Protein AF-A0A4D7AY67-F1 (afdb_monomer_lite)

pLDDT: mean 78.27, std 21.31, range [34.03, 98.69]

Structure (mmCIF, N/CA/C/O backbone):
data_AF-A0A4D7AY67-F1
#
_entry.id   AF-A0A4D7AY67-F1
#
loop_
_atom_site.group_PDB
_atom_site.id
_atom_site.type_symbol
_atom_site.label_atom_id
_atom_site.label_alt_id
_atom_site.label_comp_id
_atom_site.label_asym_id
_atom_site.label_entity_id
_atom_site.label_seq_id
_atom_site.pdbx_PDB_ins_code
_atom_site.Cartn_x
_atom_site.Cartn_y
_atom_site.Cartn_z
_atom_site.occupancy
_atom_site.B_iso_or_equiv
_atom_site.auth_seq_id
_atom_site.auth_comp_id
_atom_site.auth_asym_id
_atom_site.auth_atom_id
_atom_site.pdbx_PDB_model_num
ATOM 1 N N . MET A 1 1 ? 2.265 48.456 -4.976 1.00 34.03 1 MET A N 1
ATOM 2 C CA . MET A 1 1 ? 1.313 49.494 -5.426 1.00 34.03 1 MET A CA 1
ATOM 3 C C . MET A 1 1 ? -0.015 48.780 -5.638 1.00 34.03 1 MET A C 1
ATOM 5 O O . MET A 1 1 ? -0.102 47.969 -6.542 1.00 34.03 1 MET A O 1
ATOM 9 N N . ALA A 1 2 ? -0.794 48.656 -4.564 1.00 41.09 2 ALA A N 1
ATOM 10 C CA . ALA A 1 2 ? -1.948 49.506 -4.242 1.00 41.09 2 ALA A CA 1
ATOM 11 C C . ALA A 1 2 ? -3.204 49.015 -4.981 1.00 41.09 2 ALA A C 1
ATOM 13 O O . ALA A 1 2 ? -3.404 49.329 -6.148 1.00 41.09 2 ALA A O 1
ATOM 14 N N . VAL A 1 3 ? -4.025 48.220 -4.288 1.00 40.66 3 VAL A N 1
ATOM 15 C CA . VAL A 1 3 ? -5.435 48.043 -4.645 1.00 40.66 3 VAL A CA 1
ATOM 16 C C . VAL A 1 3 ? -6.242 48.660 -3.513 1.00 40.66 3 VAL A C 1
ATOM 18 O O . VAL A 1 3 ? -6.136 48.259 -2.356 1.00 40.66 3 VAL A O 1
ATOM 21 N N . GLU A 1 4 ? -6.952 49.709 -3.895 1.00 44.97 4 GLU A N 1
ATOM 22 C CA . GLU A 1 4 ? -7.738 50.629 -3.090 1.00 44.97 4 GLU A CA 1
ATOM 23 C C . GLU A 1 4 ? -8.844 49.909 -2.305 1.00 44.97 4 GLU A C 1
ATOM 25 O O . GLU A 1 4 ? -9.723 49.260 -2.871 1.00 44.97 4 GLU A O 1
ATOM 30 N N . THR A 1 5 ? -8.836 50.072 -0.985 1.00 45.69 5 THR A N 1
ATOM 31 C CA . THR A 1 5 ? -9.947 49.726 -0.096 1.00 45.69 5 THR A CA 1
ATOM 32 C C . THR A 1 5 ? -10.791 50.964 0.172 1.00 45.69 5 THR A C 1
ATOM 34 O O . THR A 1 5 ? -10.500 51.666 1.128 1.00 45.69 5 THR A O 1
ATOM 37 N N . PHE A 1 6 ? -11.855 51.224 -0.590 1.00 51.34 6 PHE A N 1
ATOM 38 C CA . PHE A 1 6 ? -12.926 52.124 -0.138 1.00 51.34 6 PHE A CA 1
ATOM 39 C C . PHE A 1 6 ? -14.268 51.748 -0.772 1.00 51.34 6 PHE A C 1
ATOM 41 O O . PHE A 1 6 ? -14.632 52.225 -1.842 1.00 51.34 6 PHE A O 1
ATOM 48 N N . ALA A 1 7 ? -15.055 50.944 -0.059 1.00 45.16 7 ALA A N 1
ATOM 49 C CA . ALA A 1 7 ? -16.506 50.974 -0.188 1.00 45.16 7 ALA A CA 1
ATOM 50 C C . ALA A 1 7 ? -17.082 51.342 1.180 1.00 45.16 7 ALA A C 1
ATOM 52 O O . ALA A 1 7 ? -17.167 50.536 2.103 1.00 45.16 7 ALA A O 1
ATOM 53 N N . CYS A 1 8 ? -17.395 52.629 1.299 1.00 42.81 8 CYS A N 1
ATOM 54 C CA . CYS A 1 8 ? -18.032 53.273 2.432 1.00 42.81 8 CYS A CA 1
ATOM 55 C C . CYS A 1 8 ? -19.415 52.648 2.674 1.00 42.81 8 CYS A C 1
ATOM 57 O O . CYS A 1 8 ? -20.394 53.006 2.018 1.00 42.81 8 CYS A O 1
ATOM 59 N N . LEU A 1 9 ? -19.516 51.718 3.624 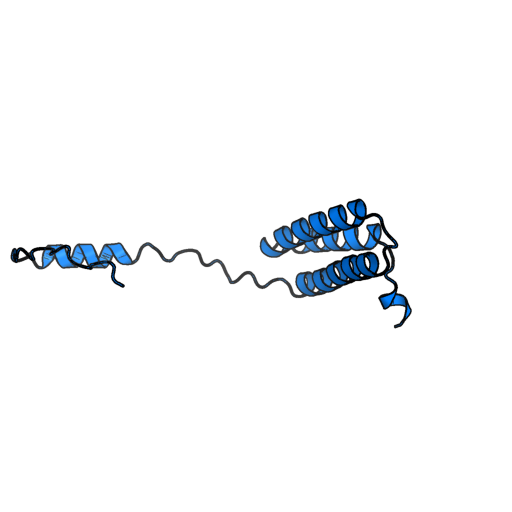1.00 45.81 9 LEU A N 1
ATOM 60 C CA . LEU A 1 9 ? -20.809 51.338 4.181 1.00 45.81 9 LEU A CA 1
ATOM 61 C C . LEU A 1 9 ? -21.239 52.448 5.138 1.00 45.81 9 LEU A C 1
ATOM 63 O O . LEU A 1 9 ? -20.807 52.519 6.287 1.00 45.81 9 LEU A O 1
ATOM 67 N N . ARG A 1 10 ? -22.070 53.357 4.621 1.00 46.31 10 ARG A N 1
ATOM 68 C CA . ARG A 1 10 ? -22.772 54.366 5.414 1.00 46.31 10 ARG A CA 1
ATOM 69 C C . ARG A 1 10 ? -23.557 53.673 6.523 1.00 46.31 10 ARG A C 1
ATOM 71 O O . ARG A 1 10 ? -24.565 53.018 6.271 1.00 46.31 10 ARG A O 1
ATOM 78 N N . PHE A 1 11 ? -23.074 53.844 7.746 1.00 48.81 11 PHE A N 1
ATOM 79 C CA . PHE A 1 11 ? -23.721 53.397 8.967 1.00 48.81 11 PHE A CA 1
ATOM 80 C C . PHE A 1 11 ? -24.969 54.265 9.187 1.00 48.81 11 PHE A C 1
ATOM 82 O O . PHE A 1 11 ? -24.912 55.353 9.754 1.00 48.81 11 PHE A O 1
ATOM 89 N N . VAL A 1 12 ? -26.105 53.835 8.635 1.00 50.19 12 VAL A N 1
ATOM 90 C CA . VAL A 1 12 ? -27.411 54.413 8.960 1.00 50.19 12 VAL A CA 1
ATOM 91 C C . VAL A 1 12 ? -27.765 53.919 10.356 1.00 50.19 12 VAL A C 1
ATOM 93 O O . VAL A 1 12 ? -28.190 52.781 10.541 1.00 50.19 12 VAL A O 1
ATOM 96 N N . GLU A 1 13 ? -27.553 54.779 11.345 1.00 53.75 13 GLU A N 1
ATOM 97 C CA . GLU A 1 13 ? -27.871 54.541 12.748 1.00 53.75 13 GLU A CA 1
ATOM 98 C C . GLU A 1 13 ? -29.400 54.543 12.938 1.00 53.75 13 GLU A C 1
ATOM 100 O O . GLU A 1 13 ? -30.025 55.516 13.353 1.00 53.75 13 GLU A O 1
ATOM 105 N N . ARG A 1 14 ? -30.048 53.435 12.565 1.00 54.66 14 ARG A N 1
ATOM 106 C CA . ARG A 1 14 ? -31.405 53.121 13.018 1.00 54.66 14 ARG A CA 1
ATOM 107 C C . ARG A 1 14 ? -31.267 52.392 14.341 1.00 54.66 14 ARG A C 1
ATOM 109 O O . ARG A 1 14 ? -30.674 51.321 14.391 1.00 54.66 14 ARG A O 1
ATOM 116 N N . ARG A 1 15 ? -31.824 52.990 15.396 1.00 57.84 15 ARG A N 1
ATOM 117 C CA . ARG A 1 15 ? -31.958 52.431 16.748 1.00 57.84 15 ARG A CA 1
ATOM 118 C C . ARG A 1 15 ? -32.538 51.014 16.650 1.00 57.84 15 ARG A C 1
ATOM 120 O O . ARG A 1 15 ? -33.749 50.836 16.542 1.00 57.84 15 ARG A O 1
ATOM 127 N N . ALA A 1 16 ? -31.665 50.014 16.599 1.00 52.31 16 ALA A N 1
ATOM 128 C CA . ALA A 1 16 ? -32.063 48.622 16.516 1.00 52.31 16 ALA A CA 1
ATOM 129 C C . ALA A 1 16 ? -32.650 48.233 17.874 1.00 52.31 16 ALA A C 1
ATOM 131 O O . ALA A 1 16 ? -31.993 48.364 18.907 1.00 52.31 16 ALA A O 1
ATOM 132 N N . SER A 1 17 ? -33.915 47.816 17.887 1.00 52.25 17 SER A N 1
ATOM 133 C CA . SER A 1 17 ? -34.571 47.325 19.095 1.00 52.25 17 SER A CA 1
ATOM 134 C C . SER A 1 17 ? -33.769 46.152 19.679 1.00 52.25 17 SER A C 1
ATOM 136 O O . SER A 1 17 ? -33.398 45.249 18.924 1.00 52.25 17 SER A O 1
ATOM 138 N N . PRO A 1 18 ? -33.536 46.101 21.005 1.00 52.88 18 PRO A N 1
ATOM 139 C CA . PRO A 1 18 ? -32.699 45.074 21.642 1.00 52.88 18 PRO A CA 1
ATOM 140 C C . PRO A 1 18 ? -33.220 43.641 21.427 1.00 52.88 18 PRO A C 1
ATOM 142 O O . PRO A 1 18 ? -32.469 42.681 21.566 1.00 52.88 18 PRO A O 1
ATOM 145 N N . ALA A 1 19 ? -34.484 43.490 21.019 1.00 54.00 19 ALA A N 1
ATOM 146 C CA . ALA A 1 19 ? -35.092 42.212 20.661 1.00 54.00 19 ALA A CA 1
ATOM 147 C C . ALA A 1 19 ? -34.476 41.556 19.406 1.00 54.00 19 ALA A C 1
ATOM 149 O O . ALA A 1 19 ? -34.417 40.333 19.330 1.00 54.00 19 ALA A O 1
ATOM 150 N N . LEU A 1 20 ? -33.977 42.337 18.438 1.00 52.44 20 LEU A N 1
ATOM 151 C CA . LEU A 1 20 ? -33.369 41.798 17.208 1.00 52.44 20 LEU A CA 1
ATOM 152 C C . LEU A 1 20 ? -31.922 41.329 17.414 1.00 52.44 20 LEU A C 1
ATOM 154 O O . LEU A 1 20 ? -31.459 40.441 16.701 1.00 52.44 20 LEU A O 1
ATOM 158 N N . ALA A 1 21 ? -31.225 41.872 18.415 1.00 53.72 21 ALA A N 1
ATOM 159 C CA . ALA A 1 21 ? -29.865 41.454 18.749 1.00 53.72 21 ALA A CA 1
ATOM 160 C C . ALA A 1 21 ? -29.822 40.033 19.344 1.00 53.72 21 ALA A C 1
ATOM 162 O O . ALA A 1 21 ? -28.869 39.294 19.107 1.00 53.72 21 ALA A O 1
ATOM 163 N N . LEU A 1 22 ? -30.874 39.618 20.061 1.00 52.16 22 LEU A N 1
ATOM 164 C CA . LEU A 1 22 ? -30.936 38.301 20.703 1.00 52.16 22 LEU A CA 1
ATOM 165 C C . LEU A 1 22 ? -31.090 37.149 19.691 1.00 52.16 22 LEU A C 1
ATOM 167 O O . LEU A 1 22 ? -30.545 36.067 19.895 1.00 52.16 22 LEU A O 1
ATOM 171 N N . VAL A 1 23 ? -31.791 37.385 18.575 1.00 56.94 23 VAL A N 1
ATOM 172 C CA . VAL A 1 23 ? -32.016 36.371 17.526 1.00 56.94 23 VAL A CA 1
ATOM 173 C C . VAL A 1 23 ? -30.736 36.099 16.727 1.00 56.94 23 VAL A C 1
ATOM 175 O O . VAL A 1 23 ? -30.466 34.956 16.366 1.00 56.94 23 VAL A O 1
ATOM 178 N N . ALA A 1 24 ? -29.907 37.123 16.503 1.00 55.72 24 ALA A N 1
ATOM 179 C CA . ALA A 1 24 ? -28.642 36.973 15.783 1.00 55.72 24 ALA A CA 1
ATOM 180 C C . ALA A 1 24 ? -27.605 36.139 16.563 1.00 55.72 24 ALA A C 1
ATOM 182 O O . ALA A 1 24 ? -26.834 35.400 15.956 1.00 55.72 24 ALA A O 1
ATOM 183 N N . ILE A 1 25 ? -27.618 36.203 17.901 1.00 56.62 25 ILE A N 1
ATOM 184 C CA . ILE A 1 25 ? -26.696 35.440 18.760 1.00 56.62 25 ILE A CA 1
ATOM 185 C C . ILE A 1 25 ? -27.077 33.950 18.804 1.00 56.62 25 ILE A C 1
ATOM 187 O O . ILE A 1 25 ? -26.194 33.094 18.842 1.00 56.62 25 ILE A O 1
ATOM 191 N N . LEU A 1 26 ? -28.372 33.615 18.724 1.00 55.16 26 LEU A N 1
ATOM 192 C CA . LEU A 1 26 ? -28.826 32.217 18.720 1.00 55.16 26 LEU A CA 1
ATOM 193 C C . LEU A 1 26 ? -28.535 31.477 17.401 1.00 55.16 26 LEU A C 1
ATOM 195 O O . LEU A 1 26 ? -28.457 30.253 17.395 1.00 55.16 26 LEU A O 1
ATOM 199 N N . ALA A 1 27 ? -28.365 32.195 16.287 1.00 56.25 27 ALA A N 1
ATOM 200 C CA . ALA A 1 27 ? -28.138 31.588 14.973 1.00 56.25 27 ALA A CA 1
ATOM 201 C C . ALA A 1 27 ? -26.688 31.110 14.745 1.00 56.25 27 ALA A C 1
ATOM 203 O O . ALA A 1 27 ? -26.439 30.339 13.821 1.00 56.25 27 ALA A O 1
ATOM 204 N N . MET A 1 28 ? -25.725 31.534 15.574 1.00 57.38 28 MET A N 1
ATOM 205 C CA . MET A 1 28 ? -24.302 31.210 15.386 1.00 57.38 28 MET A CA 1
ATOM 206 C C . MET A 1 28 ? -23.851 29.884 16.022 1.00 57.38 28 MET A C 1
ATOM 208 O O . MET A 1 28 ? -22.705 29.484 15.834 1.00 57.38 28 MET A O 1
ATOM 212 N N . THR A 1 29 ? -24.714 29.168 16.749 1.00 56.06 29 THR A N 1
ATOM 213 C CA . THR A 1 29 ? -24.321 27.951 17.492 1.00 56.06 29 THR A CA 1
ATOM 214 C C . THR A 1 29 ? -24.669 26.628 16.800 1.00 56.06 29 THR A C 1
ATOM 216 O O . THR A 1 29 ? -24.305 25.571 17.305 1.00 56.06 29 THR A O 1
ATOM 219 N N . ILE A 1 30 ? -25.319 26.642 15.628 1.00 60.06 30 ILE A N 1
ATOM 220 C CA . ILE A 1 30 ? -25.818 25.412 14.969 1.00 60.06 30 ILE A CA 1
ATOM 221 C C . ILE A 1 30 ? -24.733 24.701 14.115 1.00 60.06 30 ILE A C 1
ATOM 223 O O . ILE A 1 30 ? -24.960 23.631 13.564 1.00 60.06 30 ILE A O 1
ATOM 227 N N . GLY A 1 31 ? -23.513 25.240 14.027 1.00 58.91 31 GLY A N 1
ATOM 228 C CA . GLY A 1 31 ? -22.502 24.792 13.056 1.00 58.91 31 GLY A CA 1
ATOM 229 C C . GLY A 1 31 ? -21.356 23.899 13.548 1.00 58.91 31 GLY A C 1
ATOM 230 O O . GLY A 1 31 ? -20.372 23.791 12.826 1.00 58.91 31 GLY A O 1
ATOM 231 N N . ALA A 1 32 ? -21.408 23.293 14.738 1.00 57.25 32 ALA A N 1
ATOM 232 C CA . ALA A 1 32 ? -20.281 22.505 15.263 1.00 57.25 32 ALA A CA 1
ATOM 233 C C . ALA A 1 32 ? -20.688 21.094 15.705 1.00 57.25 32 ALA A C 1
ATOM 235 O O . ALA A 1 32 ? -20.449 20.701 16.841 1.00 57.25 32 ALA A O 1
ATOM 236 N N . MET A 1 33 ? -21.302 20.314 14.814 1.00 57.75 33 MET A N 1
ATOM 237 C CA . MET A 1 33 ? -21.532 18.886 15.051 1.00 57.75 33 MET A CA 1
ATOM 238 C C . MET A 1 33 ? -20.995 18.083 13.867 1.00 57.75 33 MET A C 1
ATOM 240 O O . MET A 1 33 ? -21.647 18.019 12.831 1.00 57.75 33 MET A O 1
ATOM 244 N N . ALA A 1 34 ? -19.788 17.530 14.050 1.00 53.59 34 ALA A N 1
ATOM 245 C CA . ALA A 1 34 ? -19.215 16.326 13.420 1.00 53.59 34 ALA A CA 1
ATOM 246 C C . ALA A 1 34 ? -17.701 16.463 13.163 1.00 53.59 34 ALA A C 1
ATOM 248 O O . ALA A 1 34 ? -17.214 16.187 12.071 1.00 53.59 34 ALA A O 1
ATOM 249 N N . GLN A 1 35 ? -16.913 16.806 14.184 1.00 53.31 35 GLN A N 1
ATOM 250 C CA . GLN A 1 35 ? -15.624 16.124 14.283 1.00 53.31 35 GLN A CA 1
ATOM 251 C C . GLN A 1 35 ? -15.945 14.800 14.964 1.00 53.31 35 GLN A C 1
ATOM 253 O O . GLN A 1 35 ? -16.042 14.726 16.188 1.00 53.31 35 GLN A O 1
ATOM 258 N N . GLY A 1 36 ? -16.232 13.771 14.154 1.00 54.91 36 GLY A N 1
ATOM 259 C CA . GLY A 1 36 ? -16.232 12.395 14.649 1.00 54.91 36 GLY A CA 1
ATOM 260 C C . GLY A 1 36 ? -14.930 12.142 15.418 1.00 54.91 36 GLY A C 1
ATOM 261 O O . GLY A 1 36 ? -13.964 12.881 15.194 1.00 54.91 36 GLY A O 1
ATOM 262 N N . PRO A 1 37 ? -14.893 11.158 16.338 1.00 57.06 37 PRO A N 1
ATOM 263 C CA . PRO A 1 37 ? -13.694 10.882 17.126 1.00 57.06 37 PRO A CA 1
ATOM 264 C C . PRO A 1 37 ? -12.497 10.904 16.186 1.00 57.06 37 PRO A C 1
ATOM 266 O O . PRO A 1 37 ? -12.582 10.286 15.122 1.00 57.06 37 PRO A O 1
ATOM 269 N N . ALA A 1 38 ? -11.463 11.692 16.525 1.00 55.06 38 ALA A N 1
ATOM 270 C CA . ALA A 1 38 ? -10.244 11.782 15.734 1.00 55.06 38 ALA A CA 1
ATOM 271 C C . ALA A 1 38 ? -9.896 10.357 15.322 1.00 55.06 38 ALA A C 1
ATOM 273 O O . ALA A 1 38 ? -9.643 9.521 16.194 1.00 55.06 38 ALA A O 1
ATOM 274 N N . LYS A 1 39 ? -10.048 10.053 14.026 1.00 60.56 39 LYS A N 1
ATOM 275 C CA . LYS A 1 39 ? -9.857 8.704 13.510 1.00 60.56 39 LYS A CA 1
ATOM 276 C C . LYS A 1 39 ? -8.362 8.459 13.599 1.00 60.56 39 LYS A C 1
ATOM 278 O O . LYS A 1 39 ? -7.626 8.736 12.658 1.00 60.56 39 LYS A O 1
ATOM 283 N N . TYR A 1 40 ? -7.901 8.072 14.783 1.00 61.22 40 TYR A N 1
ATOM 284 C CA . TYR A 1 40 ? -6.540 7.637 14.991 1.00 61.22 40 TYR A CA 1
ATOM 285 C C . TYR A 1 40 ? -6.332 6.521 13.982 1.00 61.22 40 TYR A C 1
ATOM 287 O O . TYR A 1 40 ? -7.046 5.516 14.019 1.00 61.22 40 TYR A O 1
ATOM 295 N N . LEU A 1 41 ? -5.413 6.742 13.040 1.00 67.88 41 LEU A N 1
ATOM 296 C CA . LEU A 1 41 ? -4.940 5.667 12.189 1.00 67.88 41 LEU A CA 1
ATOM 297 C C . LEU A 1 41 ? -4.515 4.554 13.135 1.00 67.88 41 LEU A C 1
ATOM 299 O O . LEU A 1 41 ? -3.668 4.770 14.007 1.00 67.88 41 LEU A O 1
ATOM 303 N N . ALA A 1 42 ? -5.175 3.403 13.010 1.00 86.75 42 ALA A N 1
ATOM 304 C CA . ALA A 1 42 ? -4.831 2.236 13.796 1.00 86.75 42 ALA A CA 1
ATOM 305 C C . ALA A 1 42 ? -3.320 2.021 13.668 1.00 86.75 42 ALA A C 1
ATOM 307 O O . ALA A 1 42 ? -2.761 2.140 12.574 1.00 86.75 42 ALA A O 1
ATOM 308 N N . ARG A 1 43 ? -2.636 1.765 14.784 1.00 92.88 43 ARG A N 1
ATOM 309 C CA . ARG A 1 43 ? -1.175 1.620 14.784 1.00 92.88 43 ARG A CA 1
ATOM 310 C C . ARG A 1 43 ? -0.739 0.561 13.767 1.00 92.88 43 ARG A C 1
ATOM 312 O O . ARG A 1 43 ? 0.273 0.724 13.098 1.00 92.88 43 ARG A O 1
ATOM 319 N N . GLU A 1 44 ? -1.537 -0.487 13.629 1.00 94.00 44 GLU A N 1
ATOM 320 C CA . GLU A 1 44 ? -1.374 -1.584 12.684 1.00 94.00 44 GLU A CA 1
ATOM 321 C C . GLU A 1 44 ? -1.413 -1.099 11.228 1.00 94.00 44 GLU A C 1
ATOM 323 O O . GLU A 1 44 ? -0.574 -1.516 10.432 1.00 94.00 44 GLU A O 1
ATOM 328 N N . CYS A 1 45 ? -2.323 -0.176 10.894 1.00 96.12 45 CYS A N 1
ATOM 329 C CA . CYS A 1 45 ? -2.376 0.464 9.578 1.00 96.12 45 CYS A CA 1
ATOM 330 C C . CYS A 1 45 ? -1.082 1.220 9.274 1.00 96.12 45 CYS A C 1
ATOM 332 O O . CYS A 1 45 ? -0.492 1.020 8.219 1.00 96.12 45 CYS A O 1
ATOM 334 N N . ALA A 1 46 ? -0.615 2.051 10.210 1.00 94.94 46 ALA A N 1
ATOM 335 C CA . ALA A 1 46 ? 0.605 2.832 10.017 1.00 94.94 46 ALA A CA 1
ATOM 336 C C . ALA A 1 46 ? 1.844 1.937 9.841 1.00 94.94 46 ALA A C 1
ATOM 338 O O . ALA A 1 46 ? 2.689 2.211 8.993 1.00 94.94 46 ALA A O 1
ATOM 339 N N . LEU A 1 47 ? 1.940 0.848 10.611 1.00 95.44 47 LEU A N 1
ATOM 340 C CA . LEU A 1 47 ? 3.036 -0.114 10.484 1.00 95.44 47 LEU A CA 1
ATOM 341 C C . LEU A 1 47 ? 3.032 -0.807 9.116 1.00 95.44 47 LEU A C 1
ATOM 343 O O . LEU A 1 47 ? 4.075 -0.876 8.473 1.00 95.44 47 LEU A O 1
ATOM 347 N N . GLN A 1 48 ? 1.877 -1.293 8.658 1.00 95.88 48 GLN A N 1
ATOM 348 C CA . GLN A 1 48 ? 1.776 -1.943 7.347 1.00 95.88 48 GLN A CA 1
ATOM 349 C C . GLN A 1 48 ? 2.002 -0.971 6.189 1.00 95.88 48 GLN A C 1
ATOM 351 O O . GLN A 1 48 ? 2.639 -1.329 5.201 1.00 95.88 48 GLN A O 1
ATOM 356 N N . GLU A 1 49 ? 1.547 0.273 6.320 1.00 96.12 49 GLU A N 1
ATOM 357 C CA . GLU A 1 49 ? 1.781 1.295 5.308 1.00 96.12 49 GLU A CA 1
ATOM 358 C C . GLU A 1 49 ? 3.272 1.565 5.099 1.00 96.12 49 GLU A C 1
ATOM 360 O O . GLU A 1 49 ? 3.714 1.634 3.955 1.00 96.12 49 GLU A O 1
ATOM 365 N N . ILE A 1 50 ? 4.045 1.662 6.187 1.00 95.88 50 ILE A N 1
ATOM 366 C CA . ILE A 1 50 ? 5.502 1.830 6.117 1.00 95.88 50 ILE A CA 1
ATOM 367 C C . ILE A 1 50 ? 6.139 0.651 5.373 1.00 95.88 50 ILE A C 1
ATOM 369 O O . ILE A 1 50 ? 6.955 0.860 4.482 1.00 95.88 50 ILE A O 1
ATOM 373 N N . MET A 1 51 ? 5.733 -0.583 5.680 1.00 95.25 51 MET A N 1
ATOM 374 C CA . MET A 1 51 ? 6.259 -1.766 4.990 1.00 95.25 51 MET A CA 1
ATOM 375 C C . MET A 1 51 ? 5.975 -1.723 3.484 1.00 95.25 51 MET A C 1
ATOM 377 O O . MET A 1 51 ? 6.862 -1.996 2.678 1.00 95.25 51 MET A O 1
ATOM 381 N N . VAL A 1 52 ? 4.750 -1.359 3.094 1.00 97.38 52 VAL A N 1
ATOM 382 C CA . VAL A 1 52 ? 4.346 -1.312 1.684 1.00 97.38 52 VAL A CA 1
ATOM 383 C C . VAL A 1 52 ? 5.020 -0.172 0.927 1.00 97.38 52 VAL A C 1
ATOM 385 O O . VAL A 1 52 ? 5.505 -0.406 -0.179 1.00 97.38 52 VAL A O 1
ATOM 388 N N . ILE A 1 53 ? 5.086 1.040 1.488 1.00 97.25 53 ILE A N 1
ATOM 389 C CA . ILE A 1 53 ? 5.731 2.164 0.795 1.00 97.25 53 ILE A CA 1
ATOM 390 C C . ILE A 1 53 ? 7.228 1.908 0.616 1.00 97.25 53 ILE A C 1
ATOM 392 O O . ILE A 1 53 ? 7.734 2.083 -0.487 1.00 97.25 53 ILE A O 1
ATOM 396 N N . THR A 1 54 ? 7.906 1.377 1.640 1.00 95.69 54 THR A N 1
ATOM 397 C CA . THR A 1 54 ? 9.314 0.985 1.532 1.00 95.69 54 THR A CA 1
ATOM 398 C C . THR A 1 54 ? 9.511 -0.101 0.481 1.00 95.69 54 THR A C 1
ATOM 400 O O . THR A 1 54 ? 10.469 -0.027 -0.279 1.00 95.69 54 THR A O 1
ATOM 403 N N . ALA A 1 55 ? 8.603 -1.075 0.377 1.00 96.50 55 ALA A N 1
ATOM 404 C CA . ALA A 1 55 ? 8.700 -2.104 -0.653 1.00 96.50 55 ALA A CA 1
ATOM 405 C C . ALA A 1 55 ? 8.564 -1.545 -2.073 1.00 96.50 55 ALA A C 1
ATOM 407 O O . ALA A 1 55 ? 9.354 -1.888 -2.950 1.00 96.50 55 ALA A O 1
ATOM 408 N N . ILE A 1 56 ? 7.590 -0.659 -2.297 1.00 97.31 56 ILE A N 1
ATOM 409 C CA . ILE A 1 56 ? 7.406 0.011 -3.591 1.00 97.31 56 ILE A CA 1
ATOM 410 C C . ILE A 1 56 ? 8.649 0.835 -3.948 1.00 97.31 56 ILE A C 1
ATOM 412 O O . ILE A 1 56 ? 9.099 0.800 -5.091 1.00 97.31 56 ILE A O 1
ATOM 416 N N . GLU A 1 57 ? 9.208 1.563 -2.981 1.00 96.31 57 GLU A N 1
ATOM 417 C CA . GLU A 1 57 ? 10.398 2.390 -3.182 1.00 96.31 57 GLU A CA 1
ATOM 418 C C . GLU A 1 57 ? 11.658 1.551 -3.442 1.00 96.31 57 GLU A C 1
ATOM 420 O O . GLU A 1 57 ? 12.415 1.890 -4.346 1.00 96.31 57 GLU A O 1
ATOM 425 N N . ASP A 1 58 ? 11.873 0.443 -2.726 1.00 96.25 58 ASP A N 1
ATOM 426 C CA . ASP A 1 58 ? 13.041 -0.436 -2.911 1.00 96.25 58 ASP A CA 1
ATOM 427 C C . ASP A 1 58 ? 13.034 -1.094 -4.303 1.00 96.25 58 ASP A C 1
ATOM 429 O O . ASP A 1 58 ? 14.040 -1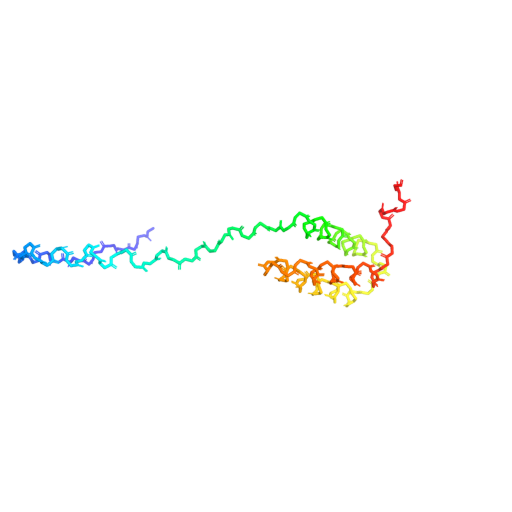.075 -5.019 1.00 96.25 58 ASP A O 1
ATOM 433 N N . HIS A 1 59 ? 11.872 -1.588 -4.748 1.00 96.31 59 HIS A N 1
ATOM 434 C CA . HIS A 1 59 ? 11.704 -2.083 -6.119 1.00 96.31 59 HIS A CA 1
ATOM 435 C C . HIS A 1 59 ? 11.850 -0.962 -7.162 1.00 96.31 59 HIS A C 1
ATOM 437 O O . HIS A 1 59 ? 12.449 -1.153 -8.216 1.00 96.31 59 HIS A O 1
ATOM 443 N N . GLY A 1 60 ? 11.373 0.250 -6.859 1.00 94.94 60 GLY A N 1
ATOM 444 C CA . GLY A 1 60 ? 11.561 1.417 -7.725 1.00 94.94 60 GLY A CA 1
ATOM 445 C C . GLY A 1 60 ? 13.020 1.877 -7.845 1.00 94.94 60 GLY A C 1
ATOM 446 O O . GLY A 1 60 ? 13.419 2.374 -8.894 1.00 94.94 60 GLY A O 1
ATOM 447 N N . ILE A 1 61 ? 13.827 1.707 -6.794 1.00 95.06 61 ILE A N 1
ATOM 448 C CA . ILE A 1 61 ? 15.265 2.022 -6.789 1.00 95.06 61 ILE A CA 1
ATOM 449 C C . ILE A 1 61 ? 16.062 0.972 -7.563 1.00 95.06 61 ILE A C 1
ATOM 451 O O . ILE A 1 61 ? 17.013 1.314 -8.266 1.00 95.06 61 ILE A O 1
ATOM 455 N N . THR A 1 62 ? 15.709 -0.301 -7.396 1.00 93.94 62 THR A N 1
ATOM 456 C CA . THR A 1 62 ? 16.406 -1.413 -8.054 1.00 93.94 62 THR A CA 1
ATOM 457 C C . THR A 1 62 ? 15.968 -1.621 -9.503 1.00 93.94 62 THR A C 1
ATOM 459 O O . THR A 1 62 ? 16.692 -2.287 -10.242 1.00 93.94 62 THR A O 1
ATOM 462 N N . ASP A 1 63 ? 14.844 -1.018 -9.909 1.00 93.81 63 ASP A N 1
ATOM 463 C CA . ASP A 1 63 ? 14.239 -1.142 -11.243 1.00 93.81 63 ASP A CA 1
ATOM 464 C C . ASP A 1 63 ? 14.041 -2.617 -11.644 1.00 93.81 63 ASP A C 1
ATOM 466 O O . ASP A 1 63 ? 14.214 -3.019 -12.794 1.00 93.81 63 ASP A O 1
ATOM 470 N N . ASP A 1 64 ? 13.729 -3.460 -10.653 1.00 94.44 64 ASP A N 1
ATOM 471 C CA . ASP A 1 64 ? 13.588 -4.909 -10.812 1.00 94.44 64 ASP A CA 1
ATOM 472 C C . ASP A 1 64 ? 12.154 -5.334 -11.172 1.00 94.44 64 ASP A C 1
ATOM 474 O O . ASP A 1 64 ? 11.939 -6.467 -11.616 1.00 94.44 64 ASP A O 1
ATOM 478 N N . LEU A 1 65 ? 11.187 -4.418 -11.045 1.00 95.62 65 LEU A N 1
ATOM 479 C CA . LEU A 1 65 ? 9.790 -4.599 -11.432 1.00 95.62 65 LEU A CA 1
ATOM 480 C C . LEU A 1 65 ? 9.340 -3.563 -12.476 1.00 95.62 65 LEU A C 1
ATOM 482 O O . LEU A 1 65 ? 9.719 -2.395 -12.407 1.00 95.62 65 LEU A O 1
ATOM 486 N N . PRO A 1 66 ? 8.442 -3.940 -13.407 1.00 96.62 66 PRO A N 1
ATOM 487 C CA . PRO A 1 66 ? 7.832 -2.999 -14.339 1.00 96.62 66 PRO A CA 1
ATOM 488 C C . PRO A 1 66 ? 7.110 -1.836 -13.642 1.00 96.62 66 PRO A C 1
ATOM 490 O O . PRO A 1 66 ? 6.357 -2.024 -12.682 1.00 96.62 66 PRO A O 1
ATOM 493 N N . ALA A 1 67 ? 7.240 -0.630 -14.200 1.00 96.38 67 ALA A N 1
ATOM 494 C CA . ALA A 1 67 ? 6.604 0.574 -13.662 1.00 96.38 67 ALA A CA 1
ATOM 495 C C . ALA A 1 67 ? 5.071 0.460 -13.530 1.00 96.38 67 ALA A C 1
ATOM 497 O O . ALA A 1 67 ? 4.485 1.027 -12.607 1.00 96.38 67 ALA A O 1
ATOM 498 N N . ASP A 1 68 ? 4.396 -0.282 -14.416 1.00 97.56 68 ASP A N 1
ATOM 499 C CA . ASP A 1 68 ? 2.948 -0.493 -14.313 1.00 97.56 68 ASP A CA 1
ATOM 500 C C . ASP A 1 68 ? 2.574 -1.391 -13.124 1.00 97.56 68 ASP A C 1
ATOM 502 O O . ASP A 1 68 ? 1.511 -1.208 -12.526 1.00 97.56 68 ASP A O 1
ATOM 506 N N . GLN A 1 69 ? 3.447 -2.328 -12.746 1.00 97.62 69 GLN A N 1
ATOM 507 C CA . GLN A 1 69 ? 3.271 -3.161 -11.562 1.00 97.62 69 GLN A CA 1
ATOM 508 C C . GLN A 1 69 ? 3.421 -2.325 -10.286 1.00 97.62 69 GLN A C 1
ATOM 510 O O . GLN A 1 69 ? 2.555 -2.395 -9.412 1.00 97.62 69 GLN A O 1
ATOM 515 N N . LEU A 1 70 ? 4.441 -1.462 -10.221 1.00 98.12 70 LEU A N 1
ATOM 516 C CA . LEU A 1 70 ? 4.623 -0.513 -9.115 1.00 98.12 70 LEU A CA 1
ATOM 517 C C . LEU A 1 70 ? 3.462 0.487 -9.022 1.00 98.12 70 LEU A C 1
ATOM 519 O O . LEU A 1 70 ? 2.949 0.751 -7.935 1.00 98.12 70 LEU A O 1
ATOM 523 N N . GLY A 1 71 ? 2.971 0.984 -10.161 1.00 98.31 71 GLY A N 1
ATOM 524 C CA . GLY A 1 71 ? 1.795 1.853 -10.214 1.00 98.3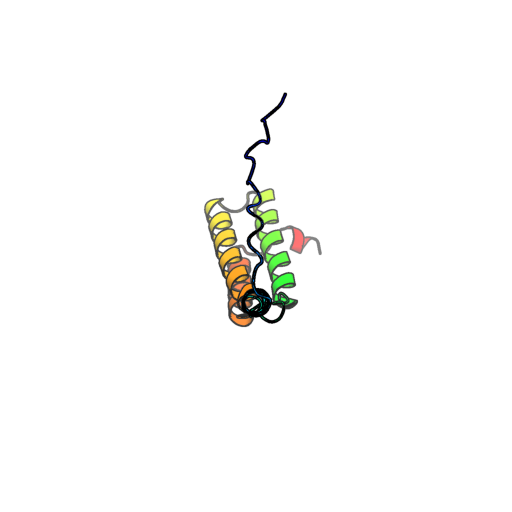1 71 GLY A CA 1
ATOM 525 C C . GLY A 1 71 ? 0.531 1.177 -9.671 1.00 98.31 71 GLY A C 1
ATOM 526 O O . GLY A 1 71 ? -0.194 1.771 -8.872 1.00 98.31 71 GLY A O 1
ATOM 527 N N . LYS A 1 72 ? 0.282 -0.088 -10.039 1.00 98.44 72 LYS A N 1
ATOM 528 C CA . LYS A 1 72 ? -0.839 -0.882 -9.500 1.00 98.44 72 LYS A CA 1
ATOM 529 C C . LYS A 1 72 ? -0.711 -1.097 -7.991 1.00 98.44 72 LYS A C 1
ATOM 531 O O . LYS A 1 72 ? -1.708 -0.967 -7.283 1.00 98.44 72 LYS A O 1
ATOM 536 N N . ALA A 1 73 ? 0.494 -1.381 -7.496 1.00 98.38 73 ALA A N 1
ATOM 537 C CA . ALA A 1 73 ? 0.762 -1.495 -6.064 1.00 98.38 73 ALA A CA 1
ATOM 538 C C . ALA A 1 73 ? 0.489 -0.175 -5.322 1.00 98.38 73 ALA A C 1
ATOM 540 O O . ALA A 1 73 ? -0.194 -0.178 -4.299 1.00 98.38 73 ALA A O 1
ATOM 541 N N . GLY A 1 74 ? 0.931 0.957 -5.878 1.00 98.31 74 GLY A N 1
ATOM 542 C CA . GLY A 1 74 ? 0.659 2.287 -5.331 1.00 98.31 74 GLY A CA 1
ATOM 543 C C . GLY A 1 74 ? -0.837 2.608 -5.254 1.00 98.31 74 GLY A C 1
ATOM 544 O O . GLY A 1 74 ? -1.312 3.075 -4.222 1.00 98.31 74 GLY A O 1
ATOM 545 N N . LEU A 1 75 ? -1.609 2.299 -6.301 1.00 98.69 75 LEU A N 1
ATOM 546 C CA . LEU A 1 75 ? -3.067 2.475 -6.284 1.00 98.69 75 LEU A CA 1
ATOM 547 C C . LEU A 1 75 ? -3.739 1.598 -5.216 1.00 98.69 75 LEU A C 1
ATOM 549 O O . LEU A 1 75 ? -4.569 2.084 -4.453 1.00 98.69 75 LEU A O 1
ATOM 553 N N . ARG A 1 76 ? -3.324 0.334 -5.093 1.00 98.62 76 ARG A N 1
ATOM 554 C CA . ARG A 1 76 ? -3.831 -0.582 -4.059 1.00 98.62 76 ARG A CA 1
ATOM 555 C C . ARG A 1 76 ? -3.496 -0.101 -2.639 1.00 98.62 76 ARG A C 1
ATOM 557 O O . ARG A 1 76 ? -4.308 -0.249 -1.729 1.00 98.62 76 ARG A O 1
ATOM 564 N N . MET A 1 77 ? -2.323 0.505 -2.445 1.00 98.38 77 MET A N 1
ATOM 565 C CA . MET A 1 77 ? -1.939 1.144 -1.182 1.00 98.38 77 MET A CA 1
ATOM 566 C C . MET A 1 77 ? -2.873 2.317 -0.837 1.00 98.38 77 MET A C 1
ATOM 568 O O . MET A 1 77 ? -3.223 2.500 0.329 1.00 98.38 77 MET A O 1
ATOM 572 N N . LEU A 1 78 ? -3.316 3.101 -1.828 1.00 98.31 78 LEU A N 1
ATOM 573 C CA . LEU A 1 78 ? -4.301 4.167 -1.611 1.00 98.31 78 LEU A CA 1
ATOM 574 C C . LEU A 1 78 ? -5.670 3.607 -1.196 1.00 98.31 78 LEU A C 1
ATOM 576 O O . LEU A 1 78 ? -6.287 4.164 -0.289 1.00 98.31 78 LEU A O 1
ATOM 580 N N . ASP A 1 79 ? -6.108 2.483 -1.773 1.00 98.38 79 ASP A N 1
ATOM 581 C CA . ASP A 1 79 ? -7.325 1.786 -1.327 1.00 98.38 79 ASP A CA 1
ATOM 582 C C . ASP A 1 79 ? -7.224 1.371 0.150 1.00 98.38 79 ASP A C 1
ATOM 584 O O . ASP A 1 79 ? -8.154 1.586 0.932 1.00 98.38 79 ASP A O 1
ATOM 588 N N . ALA A 1 80 ? -6.066 0.844 0.560 1.00 98.00 80 ALA A N 1
ATOM 589 C CA . ALA A 1 80 ? -5.804 0.480 1.951 1.00 98.00 80 ALA A CA 1
ATOM 590 C C . ALA A 1 80 ? -5.849 1.703 2.884 1.00 98.00 80 ALA A C 1
ATOM 592 O O . ALA A 1 80 ? -6.495 1.652 3.933 1.00 98.00 80 ALA A O 1
ATOM 593 N N . ARG A 1 81 ? -5.249 2.834 2.479 1.00 96.12 81 ARG A N 1
ATOM 594 C CA . ARG A 1 81 ? -5.322 4.101 3.230 1.00 96.12 81 ARG A CA 1
ATOM 595 C C . ARG A 1 81 ? -6.762 4.563 3.422 1.00 96.12 81 ARG A C 1
ATOM 597 O O . ARG A 1 81 ? -7.121 4.969 4.527 1.00 96.12 81 ARG A O 1
ATOM 604 N N . MET A 1 82 ? -7.593 4.472 2.380 1.00 96.25 82 MET A N 1
ATOM 605 C CA . MET A 1 82 ? -9.015 4.809 2.483 1.00 96.25 82 MET A CA 1
ATOM 606 C C . MET A 1 82 ? -9.719 3.905 3.500 1.00 96.25 82 MET A C 1
ATOM 608 O O . MET A 1 82 ? -10.358 4.413 4.421 1.00 96.25 82 MET A O 1
ATOM 612 N N . ALA A 1 83 ? -9.532 2.585 3.414 1.00 96.56 83 ALA A N 1
ATOM 613 C CA . ALA A 1 83 ? -10.110 1.632 4.362 1.00 96.56 83 ALA A CA 1
ATOM 614 C C . ALA A 1 83 ? -9.654 1.883 5.816 1.00 96.56 83 ALA A C 1
ATOM 616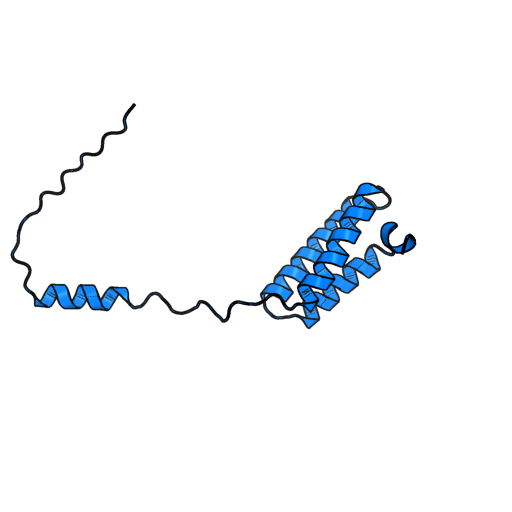 O O . ALA A 1 83 ? -10.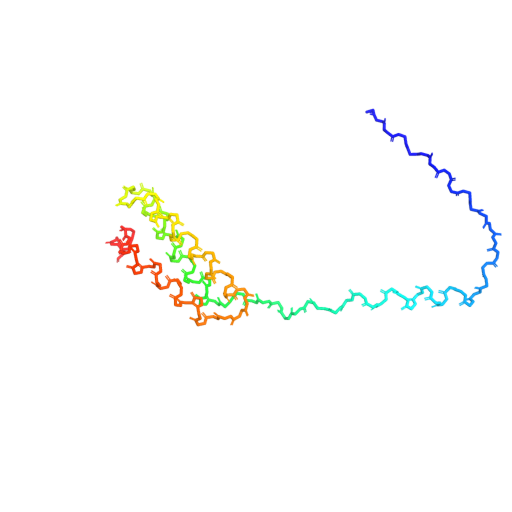491 1.909 6.723 1.00 96.56 83 ALA A O 1
ATOM 617 N N . CYS A 1 84 ? -8.366 2.164 6.048 1.00 95.31 84 CYS A N 1
ATOM 618 C CA . CYS A 1 84 ? -7.850 2.570 7.361 1.00 95.31 84 CYS A CA 1
ATOM 619 C C . CYS A 1 84 ? -8.503 3.863 7.852 1.00 95.31 84 CYS A C 1
ATOM 621 O O . CYS A 1 84 ? -8.956 3.935 8.996 1.00 95.31 84 CYS A O 1
ATOM 623 N N . SER A 1 85 ? -8.602 4.870 6.980 1.00 92.75 85 SER A N 1
ATOM 624 C CA . SER A 1 85 ? -9.244 6.145 7.298 1.00 92.75 85 SER A CA 1
ATOM 625 C C . SER A 1 85 ? -10.742 6.005 7.567 1.00 92.75 85 SER A C 1
ATOM 627 O O . SER A 1 85 ? -11.324 6.876 8.195 1.00 92.75 85 SER A O 1
ATOM 629 N N . ASP A 1 86 ? -11.377 4.910 7.155 1.00 93.69 86 ASP A N 1
ATOM 630 C CA . ASP A 1 86 ? -12.777 4.593 7.443 1.00 93.69 86 ASP A CA 1
ATOM 631 C C . ASP A 1 86 ? -12.967 3.689 8.666 1.00 93.69 86 ASP A C 1
ATOM 633 O O . ASP A 1 86 ? -14.099 3.368 9.024 1.00 93.69 86 ASP A O 1
ATOM 637 N N . GLY A 1 87 ? -11.881 3.295 9.334 1.00 92.12 87 GLY A N 1
ATOM 638 C CA . GLY A 1 87 ? -11.920 2.363 10.461 1.00 92.12 87 GLY A CA 1
ATOM 639 C C . GLY A 1 87 ? -12.106 0.899 10.048 1.00 92.12 87 GLY A C 1
ATOM 640 O O . GLY A 1 87 ? -12.233 0.034 10.914 1.00 92.12 87 GLY A O 1
ATOM 641 N N . ARG A 1 88 ? -12.073 0.582 8.746 1.00 95.44 88 ARG A N 1
ATOM 642 C CA . ARG A 1 88 ? -12.122 -0.791 8.216 1.00 95.44 88 ARG A CA 1
ATOM 643 C C . ARG A 1 88 ? -10.733 -1.435 8.265 1.00 95.44 88 ARG A C 1
ATOM 645 O O . ARG A 1 88 ? -10.173 -1.827 7.247 1.00 95.44 88 ARG A O 1
ATOM 652 N N . VAL A 1 89 ? -10.163 -1.532 9.469 1.00 95.69 89 VAL A N 1
ATOM 653 C CA . VAL A 1 89 ? -8.763 -1.947 9.684 1.00 95.69 89 VAL A CA 1
ATOM 654 C C . VAL A 1 89 ? -8.474 -3.326 9.086 1.00 95.69 89 VAL A C 1
ATOM 656 O O . VAL A 1 89 ? -7.490 -3.477 8.378 1.00 95.69 89 VAL A O 1
ATOM 659 N N . GLY A 1 90 ? -9.344 -4.320 9.298 1.00 96.44 90 GLY A N 1
ATOM 660 C CA . GLY A 1 90 ? -9.134 -5.671 8.755 1.00 96.44 90 GLY A CA 1
ATOM 661 C C . GLY A 1 90 ? -9.076 -5.719 7.222 1.00 96.44 90 GLY A C 1
ATOM 662 O O . GLY A 1 90 ? -8.225 -6.401 6.661 1.00 96.44 90 GLY A O 1
ATOM 663 N N . GLU A 1 91 ? -9.933 -4.948 6.546 1.00 98.06 91 GLU A N 1
ATOM 664 C CA . GLU A 1 91 ? -9.910 -4.808 5.083 1.00 98.06 91 GLU A CA 1
ATOM 665 C C . GLU A 1 91 ? -8.614 -4.141 4.618 1.00 98.06 91 GLU A C 1
ATOM 667 O O . GLU A 1 91 ? -7.972 -4.613 3.683 1.00 98.06 91 GLU A O 1
ATOM 672 N N . ALA A 1 92 ? -8.195 -3.078 5.303 1.00 97.69 92 ALA A N 1
ATOM 673 C CA . ALA A 1 92 ? -6.972 -2.375 4.960 1.00 97.69 92 ALA A CA 1
ATOM 674 C C . ALA A 1 92 ? -5.721 -3.250 5.116 1.00 97.69 92 ALA A C 1
ATOM 676 O O . ALA A 1 92 ? -4.863 -3.251 4.237 1.00 97.69 92 ALA A O 1
ATOM 677 N N . LEU A 1 93 ? -5.634 -4.032 6.198 1.00 97.94 93 LEU A N 1
ATOM 678 C CA . LEU A 1 93 ? -4.526 -4.966 6.415 1.00 97.94 93 LEU A CA 1
ATOM 679 C C . LEU A 1 93 ? -4.466 -6.029 5.310 1.00 97.94 93 LEU A C 1
ATOM 681 O O . LEU A 1 93 ? -3.385 -6.294 4.794 1.00 97.94 93 LEU A O 1
ATOM 685 N N . ALA A 1 94 ? -5.614 -6.564 4.883 1.00 98.50 94 ALA A N 1
ATOM 686 C CA . ALA A 1 94 ? -5.674 -7.507 3.765 1.00 98.50 94 ALA A CA 1
ATOM 687 C C . ALA A 1 94 ? -5.247 -6.863 2.432 1.00 98.50 94 ALA A C 1
ATOM 689 O O . ALA A 1 94 ? -4.601 -7.505 1.601 1.00 98.50 94 ALA A O 1
ATOM 690 N N . LEU A 1 95 ? -5.574 -5.584 2.217 1.00 98.62 95 LEU A N 1
ATOM 691 C CA . LEU A 1 95 ? -5.107 -4.838 1.048 1.00 98.62 95 LEU A CA 1
ATOM 692 C C . LEU A 1 95 ? -3.585 -4.655 1.078 1.00 98.62 95 LEU A C 1
ATOM 694 O O . LEU A 1 95 ? -2.943 -4.979 0.078 1.00 98.62 95 LEU A O 1
ATOM 698 N N . TYR A 1 96 ? -3.002 -4.217 2.199 1.00 98.31 96 TYR A N 1
ATOM 699 C CA . TYR A 1 96 ? -1.545 -4.094 2.338 1.00 98.31 96 TYR A CA 1
ATOM 700 C C . TYR A 1 96 ? -0.829 -5.438 2.143 1.00 98.31 96 TYR A C 1
ATOM 702 O O . TYR A 1 96 ? 0.118 -5.511 1.362 1.00 98.31 96 TYR A O 1
ATOM 710 N N . GLU A 1 97 ? -1.316 -6.514 2.766 1.00 97.50 97 GLU A N 1
ATOM 711 C CA . GLU A 1 97 ? -0.762 -7.864 2.596 1.00 97.50 97 GLU A CA 1
ATOM 712 C C . GLU A 1 97 ? -0.798 -8.300 1.127 1.00 97.50 97 GLU A C 1
ATOM 714 O O . GLU A 1 97 ? 0.195 -8.802 0.599 1.00 97.50 97 GLU A O 1
ATOM 719 N N . SER A 1 98 ? -1.905 -8.030 0.425 1.00 97.94 98 SER A N 1
ATOM 720 C CA . SER A 1 98 ? -2.004 -8.334 -1.004 1.00 97.94 98 SER A CA 1
ATOM 721 C C . SER A 1 98 ? -0.964 -7.585 -1.841 1.00 97.94 98 SER A C 1
ATOM 723 O O . SER A 1 98 ? -0.493 -8.121 -2.840 1.00 97.94 98 SER A O 1
ATOM 725 N N . VAL A 1 99 ? -0.573 -6.366 -1.452 1.00 98.00 99 VAL A N 1
ATOM 726 C CA . VAL A 1 99 ? 0.494 -5.630 -2.143 1.00 98.00 99 VAL A CA 1
ATOM 727 C C . VAL A 1 99 ? 1.840 -6.307 -1.916 1.00 98.00 99 VAL A C 1
ATOM 729 O O . VAL A 1 99 ? 2.529 -6.600 -2.890 1.00 98.00 99 VAL A O 1
ATOM 732 N N . LEU A 1 100 ? 2.183 -6.618 -0.664 1.00 96.38 100 LEU A N 1
ATOM 733 C CA . LEU A 1 100 ? 3.456 -7.266 -0.324 1.00 96.38 100 LEU A CA 1
ATOM 734 C C . LEU A 1 100 ? 3.609 -8.627 -1.012 1.00 96.38 100 LEU A C 1
ATOM 736 O O . LEU A 1 100 ? 4.668 -8.925 -1.556 1.00 96.38 100 LEU A O 1
ATOM 740 N N . LEU A 1 101 ? 2.543 -9.430 -1.058 1.00 96.06 101 LEU A N 1
ATOM 741 C CA . LEU A 1 101 ? 2.551 -10.718 -1.758 1.00 96.06 101 LEU A CA 1
ATOM 742 C C . LEU A 1 101 ? 2.782 -10.569 -3.269 1.00 96.06 101 LEU A C 1
ATOM 744 O O . LEU A 1 101 ? 3.439 -11.415 -3.870 1.00 96.06 101 LEU A O 1
ATOM 748 N N . ASN A 1 102 ? 2.244 -9.512 -3.883 1.00 95.56 102 ASN A N 1
ATOM 749 C CA . ASN A 1 102 ? 2.367 -9.277 -5.322 1.00 95.56 102 ASN A CA 1
ATOM 750 C C . ASN A 1 102 ? 3.715 -8.670 -5.731 1.00 95.56 102 ASN A C 1
ATOM 752 O O . ASN A 1 102 ? 4.162 -8.916 -6.850 1.00 95.56 102 ASN A O 1
ATOM 756 N N . LEU A 1 103 ? 4.328 -7.859 -4.866 1.00 95.00 103 LEU A N 1
ATOM 757 C CA . LEU A 1 103 ? 5.664 -7.301 -5.096 1.00 95.00 103 LEU A CA 1
ATOM 758 C C . LEU A 1 103 ? 6.757 -8.338 -4.811 1.00 95.00 103 LEU A C 1
ATOM 760 O O . LEU A 1 103 ? 7.753 -8.403 -5.523 1.00 95.00 103 LEU A O 1
ATOM 764 N N . GLY A 1 104 ? 6.527 -9.206 -3.824 1.00 90.00 104 GLY A N 1
ATOM 765 C CA . GLY A 1 104 ? 7.509 -10.184 -3.385 1.00 90.00 104 GLY A CA 1
ATOM 766 C C . GLY A 1 104 ? 8.517 -9.592 -2.390 1.00 90.00 104 GLY A C 1
ATOM 767 O O . GLY A 1 104 ? 8.277 -8.546 -1.786 1.00 90.00 104 GLY A O 1
ATOM 768 N N . PRO A 1 105 ? 9.619 -10.310 -2.123 1.00 86.19 105 PRO A N 1
ATOM 769 C CA . PRO A 1 105 ? 10.611 -9.888 -1.146 1.00 86.19 105 PRO A CA 1
ATOM 770 C C . PRO A 1 105 ? 11.473 -8.736 -1.668 1.00 86.19 105 PRO A C 1
ATOM 772 O O . PRO A 1 105 ? 12.003 -8.794 -2.774 1.00 86.19 105 PRO A O 1
ATOM 775 N N . VAL A 1 106 ? 11.698 -7.752 -0.802 1.00 81.44 106 VAL A N 1
ATOM 776 C CA . VAL A 1 106 ? 12.514 -6.563 -1.079 1.00 81.44 106 VAL A CA 1
ATOM 777 C C . VAL A 1 106 ? 13.990 -6.822 -0.752 1.00 81.44 106 VAL A C 1
ATOM 779 O O . VAL A 1 106 ? 14.314 -7.636 0.121 1.00 81.44 106 VAL A O 1
ATOM 782 N N . ALA A 1 107 ? 14.909 -6.151 -1.446 1.00 74.06 107 ALA A N 1
ATOM 783 C CA . ALA A 1 107 ? 16.351 -6.347 -1.278 1.00 74.06 107 ALA A CA 1
ATOM 784 C C . ALA A 1 107 ? 16.826 -5.934 0.125 1.00 74.06 107 ALA A C 1
ATOM 786 O O . ALA A 1 107 ? 17.622 -6.638 0.754 1.00 74.06 107 ALA A O 1
ATOM 787 N N . SER A 1 108 ? 16.274 -4.839 0.645 1.00 69.94 108 SER A N 1
ATOM 788 C CA . SER A 1 108 ? 16.524 -4.320 1.995 1.00 69.94 108 SER A CA 1
ATOM 789 C C . SER A 1 108 ? 16.192 -5.314 3.121 1.00 69.94 108 SER A C 1
ATOM 791 O O . SER A 1 108 ? 16.876 -5.327 4.145 1.00 69.94 108 SER A O 1
ATOM 793 N N . ALA A 1 109 ? 15.216 -6.206 2.924 1.00 66.56 109 ALA A N 1
ATOM 794 C CA . ALA A 1 109 ? 14.860 -7.248 3.891 1.00 66.56 109 ALA A CA 1
ATOM 795 C C . ALA A 1 109 ? 15.867 -8.410 3.934 1.00 66.56 109 ALA A C 1
ATOM 797 O O . ALA A 1 109 ? 15.843 -9.205 4.866 1.00 66.56 109 ALA A O 1
ATOM 798 N N . ARG A 1 110 ? 16.757 -8.527 2.939 1.00 59.50 110 ARG A N 1
ATOM 799 C CA . ARG A 1 110 ? 17.779 -9.585 2.873 1.00 59.50 110 ARG A CA 1
ATOM 800 C C . ARG A 1 110 ? 19.073 -9.218 3.612 1.00 59.50 110 ARG A C 1
ATOM 802 O O . ARG A 1 110 ? 19.941 -10.069 3.778 1.00 59.50 110 ARG A O 1
ATOM 809 N N . LEU A 1 111 ? 19.217 -7.953 4.006 1.00 56.69 111 LEU A N 1
ATOM 810 C CA . LEU A 1 111 ? 20.382 -7.425 4.724 1.00 56.69 111 LEU A CA 1
ATOM 811 C C . LEU A 1 111 ? 20.187 -7.388 6.253 1.00 56.69 111 LEU A C 1
ATOM 813 O O . LEU A 1 111 ? 21.105 -6.969 6.959 1.00 56.69 111 LEU A O 1
ATOM 817 N N . GLN A 1 112 ? 19.016 -7.801 6.747 1.00 47.41 112 GLN A N 1
ATOM 818 C CA . GLN A 1 112 ? 18.674 -7.943 8.169 1.00 47.41 112 GLN A CA 1
ATOM 819 C C . GLN A 1 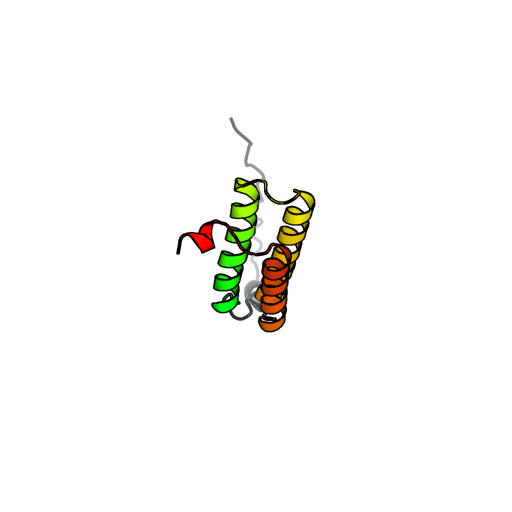112 ? 18.707 -9.416 8.579 1.00 47.41 112 GLN A C 1
ATOM 821 O O . GLN A 1 112 ? 19.092 -9.678 9.740 1.00 47.41 112 GLN A O 1
#

Radius of gyration: 27.2 Å; chains: 1; bounding box: 56×65×36 Å

Organism: NCBI:txid1940610

Sequence (112 aa):
MAVETFACLRFVERRASPALALVAILAMTIGAMAQGPAKYLARECALQEIMVITAIEDHGITDDLPADQLGKAGLRMLDARMACSDGRVGEALALYESVLLNLGPVASARLQ

Foldseek 3Di:
DDDDDDDDPPPPPDPDDVVVVVVVVVVPPPPDPDPPDVLPQDVLLVVLLVVLVVLLVLCVVVVVDDPVLSVVLVVLLVVLVVCSSVVVNVVSNVSSVVSCVSSDDGPVVVVD

Secondary structure (DSSP, 8-state):
-----------------HHHHHHHHHGGGTT-----S--PPPHHHHHHHHHHHHHHHHHHHHT-S-HHHHHHHHHHHHHHHHHHHTT-HHHHHHHHHHHHHHH---GGGG--